Protein AF-A0AAD4E784-F1 (afdb_monomer)

Solvent-accessible surface area (backbone atoms only — not comparable to full-atom values): 9496 Å² total; per-residue (Å²): 109,70,67,61,53,49,50,55,52,52,51,56,53,46,61,73,67,67,60,55,71,69,54,54,71,68,60,65,88,87,50,78,80,59,71,55,81,79,50,58,84,84,44,74,79,54,87,81,57,88,79,66,74,80,47,70,78,78,72,45,92,63,89,64,87,56,98,70,44,69,64,55,53,52,52,52,50,54,53,49,54,48,54,50,52,51,51,54,46,52,55,49,50,54,52,48,53,56,50,51,54,54,50,51,34,53,48,24,49,50,47,19,51,55,24,46,51,49,17,52,55,21,52,75,71,70,35,61,70,58,16,54,52,24,43,52,50,14,52,52,27,45,51,52,21,53,54,46,46,56,60,47,51,60,50,52,53,55,52,53,62,66,69,78,113

Mean predicted aligned error: 10.32 Å

Organism: NCBI:txid1912939

Foldseek 3Di:
DVVLVVLQVVVVVCVVVVDDPVVPLQRDRDDPVQPDDDCCVVDVPDPPCLPDDHDSNLVRPDVPPDPPVVVNVVVVVSVVVSVVVSVVVVVVVVVVVLVVLVVLLVVLQVLLVVLCVQLVVCVVVVNNVSNVVSNVRSVVSVVVSVVSCVVVVVVVVVVVVVVVD

Secondary structure (DSSP, 8-state):
-HHHHHHHHHHHHHHHT---HHHHHHSPPPPGGGGS--GGGT-TT-TTGGG-PPPGGGGS-----SS-HHHHHHHHHHHHHHHHHHHHHHHHHHHHHHHHHHHHHHHHHHHHHHHHHHHHHHHHTT-HHHHHHHHHHHHHHHHHHHHHHHHHHHHHHHHHHTT--

pLDDT: mean 83.95, std 13.14, range [42.53, 98.38]

Radius of gyration: 29.21 Å; Cα contacts (8 Å, |Δi|>4): 72; chains: 1; bounding box: 61×29×84 Å

Sequence (165 aa):
SLHASIYTKTRKQMMKLEPGQDQLQKYKPLLRKQLKISTAVGDPNARGQRNESLAWFWSVEVDLRGPDQSWNEEFYRVHWLRAKALRDRWREEMLLVTLEMDWTCKFFLWKTTIWGEHMQESLEKRLPGHGCYAGRQSHMYSLLAQDAQAAFQDLQNVLIEAGDE

Structure (mmCIF, N/CA/C/O backbone):
data_AF-A0AAD4E784-F1
#
_entry.id   AF-A0AAD4E784-F1
#
loop_
_atom_site.group_PDB
_atom_site.id
_atom_site.type_symbol
_atom_site.label_atom_id
_atom_site.label_alt_id
_atom_site.label_comp_id
_atom_site.label_asym_id
_atom_site.label_entity_id
_atom_site.label_seq_id
_atom_site.pdbx_PDB_ins_code
_atom_site.Cartn_x
_atom_site.Cartn_y
_atom_site.Cartn_z
_atom_site.occupancy
_atom_site.B_iso_or_equiv
_atom_site.auth_seq_id
_atom_site.auth_comp_id
_atom_site.auth_asym_id
_atom_site.auth_atom_id
_atom_site.pdbx_PDB_model_num
ATOM 1 N N . SER A 1 1 ? -14.122 -14.808 35.693 1.00 78.19 1 SER A N 1
ATOM 2 C CA . SER A 1 1 ? -13.915 -13.823 36.772 1.00 78.19 1 SER A CA 1
ATOM 3 C C . SER A 1 1 ? -15.257 -13.458 37.384 1.00 78.19 1 SER A C 1
ATOM 5 O O . SER A 1 1 ? -16.221 -13.290 36.639 1.00 78.19 1 SER A O 1
ATOM 7 N N . LEU A 1 2 ? -15.317 -13.354 38.715 1.00 85.56 2 LEU A N 1
ATOM 8 C CA . LEU A 1 2 ? -16.499 -12.928 39.472 1.00 85.56 2 LEU A CA 1
ATOM 9 C C . LEU A 1 2 ? -17.014 -11.560 38.988 1.00 85.56 2 LEU A C 1
ATOM 11 O O . LEU A 1 2 ? -18.191 -11.428 38.663 1.00 85.56 2 LEU A O 1
ATOM 15 N N . HIS A 1 3 ? -16.112 -10.593 38.811 1.00 86.25 3 HIS A N 1
ATOM 16 C CA . HIS A 1 3 ? -16.424 -9.230 38.370 1.00 86.25 3 HIS A CA 1
ATOM 17 C C . HIS A 1 3 ? -17.120 -9.176 37.000 1.00 86.25 3 HIS A C 1
ATOM 19 O O . HIS A 1 3 ? -18.115 -8.477 36.836 1.00 86.25 3 HIS A O 1
ATOM 25 N N . ALA A 1 4 ? -16.673 -9.980 36.029 1.00 87.00 4 ALA A N 1
ATOM 26 C CA . ALA A 1 4 ? -17.313 -10.049 34.710 1.00 87.00 4 ALA A CA 1
ATOM 27 C C . ALA A 1 4 ? -18.740 -10.632 34.780 1.00 87.00 4 ALA A C 1
ATOM 29 O O . ALA A 1 4 ? -19.642 -10.195 34.061 1.00 87.00 4 ALA A O 1
ATOM 30 N N . SER A 1 5 ? -18.968 -11.608 35.666 1.00 88.38 5 SER A N 1
ATOM 31 C CA . SER A 1 5 ? -20.302 -12.176 35.904 1.00 88.38 5 SER A CA 1
ATOM 32 C C . SER A 1 5 ? -21.232 -11.160 36.572 1.00 88.38 5 SER A C 1
ATOM 34 O O . SER A 1 5 ? -22.383 -11.013 36.168 1.00 88.38 5 SER A O 1
ATOM 36 N N . ILE A 1 6 ? -20.719 -10.400 37.543 1.00 92.81 6 ILE A N 1
ATOM 37 C CA . ILE A 1 6 ? -21.467 -9.318 38.191 1.00 92.81 6 ILE A CA 1
ATOM 38 C C . ILE A 1 6 ? -21.850 -8.255 37.157 1.00 92.81 6 ILE A C 1
ATOM 40 O O . ILE A 1 6 ? -23.034 -7.970 37.014 1.00 92.81 6 I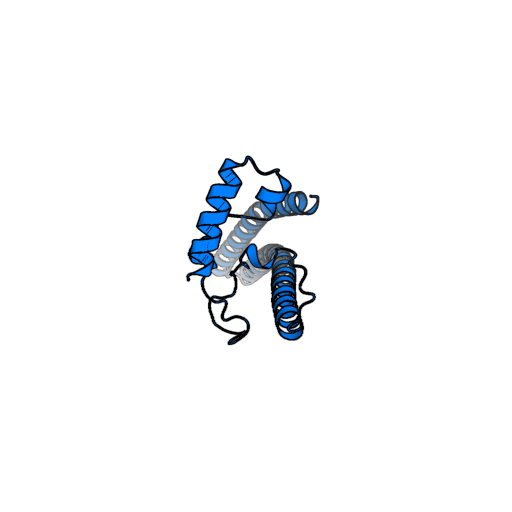LE A O 1
ATOM 44 N N . TYR A 1 7 ? -20.893 -7.760 36.367 1.00 91.44 7 TYR A N 1
ATOM 45 C CA . TYR A 1 7 ? -21.154 -6.759 35.327 1.00 91.44 7 TYR A CA 1
ATOM 46 C C . TYR A 1 7 ? -22.207 -7.220 34.310 1.00 91.44 7 TYR A C 1
ATOM 48 O O . TYR A 1 7 ? -23.122 -6.485 33.950 1.00 91.44 7 TYR A O 1
ATOM 56 N N . THR A 1 8 ? -22.110 -8.462 33.831 1.00 91.31 8 THR A N 1
ATOM 57 C CA . THR A 1 8 ? -23.081 -8.980 32.854 1.00 91.31 8 THR A CA 1
ATOM 58 C C . THR A 1 8 ? -24.483 -9.110 33.448 1.00 91.31 8 THR A C 1
ATOM 60 O O . THR A 1 8 ? -25.461 -8.834 32.752 1.00 91.31 8 THR A O 1
ATOM 63 N N . LYS A 1 9 ? -24.604 -9.479 34.729 1.00 93.25 9 LYS A N 1
ATOM 64 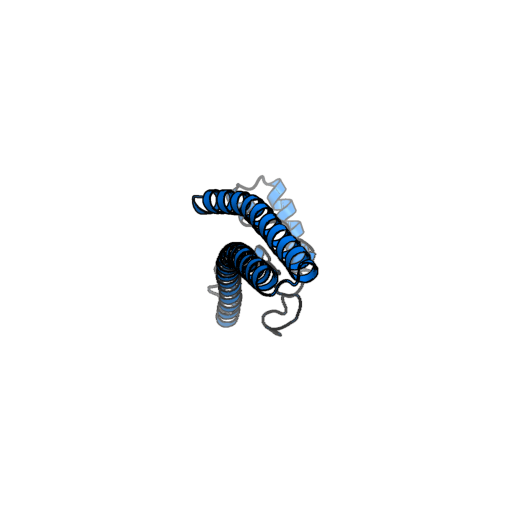C CA . LYS A 1 9 ? -25.886 -9.493 35.446 1.00 93.25 9 LYS A CA 1
ATOM 65 C C . LYS A 1 9 ? -26.441 -8.084 35.641 1.00 93.25 9 LYS A C 1
ATOM 67 O O . LYS A 1 9 ? -27.608 -7.865 35.325 1.00 93.25 9 LYS A O 1
ATOM 72 N N . THR A 1 10 ? -25.633 -7.136 36.114 1.00 92.06 10 THR A N 1
ATOM 73 C CA . THR A 1 10 ? -26.078 -5.753 36.348 1.00 92.06 10 THR A CA 1
ATOM 74 C C . THR A 1 10 ? -26.474 -5.074 35.045 1.00 92.06 10 THR A C 1
ATOM 76 O O . THR A 1 10 ? -27.561 -4.513 34.972 1.00 92.06 10 THR A O 1
ATOM 79 N N . ARG A 1 11 ? -25.688 -5.232 33.973 1.00 90.88 11 ARG A N 1
ATOM 80 C CA . ARG A 1 11 ? -26.032 -4.722 32.639 1.00 90.88 11 ARG A CA 1
ATOM 81 C C . ARG A 1 11 ? -27.355 -5.292 32.131 1.00 90.88 11 ARG A C 1
ATOM 83 O O . ARG A 1 11 ? -28.150 -4.555 31.562 1.00 90.88 11 ARG A O 1
ATOM 90 N N . LYS A 1 12 ? -27.627 -6.586 32.343 1.00 92.56 12 LYS A N 1
ATOM 91 C CA . LYS A 1 12 ? -28.922 -7.188 31.976 1.00 92.56 12 LYS A CA 1
ATOM 92 C C . LYS A 1 12 ? -30.091 -6.548 32.721 1.00 92.56 12 LYS A C 1
ATOM 94 O O . LYS A 1 12 ? -31.133 -6.362 32.110 1.00 92.56 12 LYS A O 1
ATOM 99 N N . GLN A 1 13 ? -29.938 -6.229 34.008 1.00 93.88 13 GLN A N 1
ATOM 100 C CA . GLN A 1 13 ? -30.993 -5.530 34.751 1.00 93.88 13 GLN A CA 1
ATOM 101 C C . GLN A 1 13 ? -31.121 -4.075 34.300 1.00 93.88 13 GLN A C 1
ATOM 103 O O . GLN A 1 13 ? -32.232 -3.616 34.086 1.00 93.88 13 GLN A O 1
ATOM 108 N N . MET A 1 14 ? -30.003 -3.387 34.059 1.00 92.88 14 MET A N 1
ATOM 109 C CA . MET A 1 14 ? -29.992 -2.027 33.518 1.00 92.88 14 MET A CA 1
ATOM 110 C C . MET A 1 14 ? -30.754 -1.947 32.192 1.00 92.88 14 MET A C 1
ATOM 112 O O . MET A 1 14 ? -31.573 -1.060 32.034 1.00 92.88 14 MET A O 1
ATOM 116 N N . MET A 1 15 ? -30.567 -2.914 31.286 1.00 92.12 15 MET A N 1
ATOM 117 C CA . MET A 1 15 ? -31.323 -2.991 30.027 1.00 92.12 15 MET A CA 1
ATOM 118 C C . MET A 1 15 ? -32.840 -3.120 30.228 1.00 92.12 15 MET A C 1
ATOM 120 O O . MET A 1 15 ? -33.588 -2.653 29.380 1.00 92.12 15 MET A O 1
ATOM 124 N N . LYS A 1 16 ? -33.303 -3.746 31.321 1.00 92.88 16 LYS A N 1
ATOM 125 C CA . LYS A 1 16 ? -34.742 -3.853 31.627 1.00 92.88 16 LYS A CA 1
ATOM 126 C C . LYS A 1 16 ? -35.348 -2.545 32.127 1.00 92.88 16 LYS A C 1
ATOM 128 O O . LYS A 1 16 ? -36.561 -2.411 32.105 1.00 92.88 16 LYS A O 1
ATOM 133 N N . LEU A 1 17 ? -34.517 -1.629 32.615 1.00 92.88 17 LEU A N 1
ATOM 134 C CA . LEU A 1 17 ? -34.934 -0.319 33.107 1.00 92.88 17 LEU A CA 1
ATOM 135 C C . LEU A 1 17 ? -34.921 0.746 31.998 1.00 92.88 17 LEU A C 1
ATOM 137 O O . LEU A 1 17 ? -34.992 1.923 32.319 1.00 92.88 17 LEU A O 1
ATOM 141 N N . GLU A 1 18 ? -34.787 0.337 30.729 1.00 88.56 18 GLU A N 1
ATOM 142 C CA . GLU A 1 18 ? -34.763 1.219 29.551 1.00 88.56 18 GLU A CA 1
ATOM 143 C C . GLU A 1 18 ? -33.773 2.388 29.704 1.00 88.56 18 GLU A C 1
ATOM 145 O O . GLU A 1 18 ? -34.152 3.554 29.813 1.00 88.56 18 GLU A O 1
ATOM 150 N N . PRO A 1 19 ? -32.464 2.085 29.755 1.00 87.88 19 PRO A N 1
ATOM 151 C CA . PRO A 1 19 ? -31.460 3.089 30.041 1.00 87.88 19 PRO A CA 1
ATOM 152 C C . PRO A 1 19 ? -31.329 4.058 28.860 1.00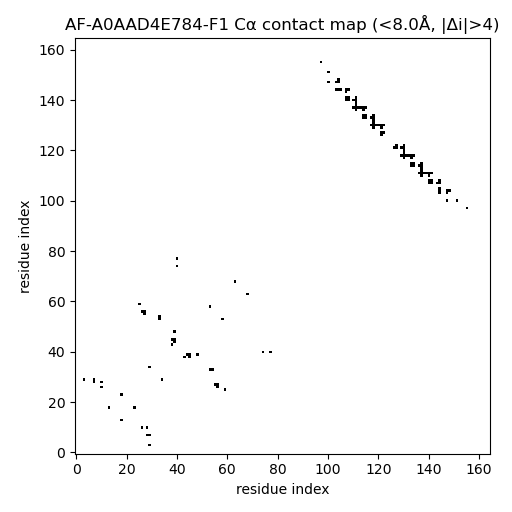 87.88 19 PRO A C 1
ATOM 154 O O . PRO A 1 19 ? -31.414 3.655 27.698 1.00 87.88 19 PRO A O 1
ATOM 157 N N . GLY A 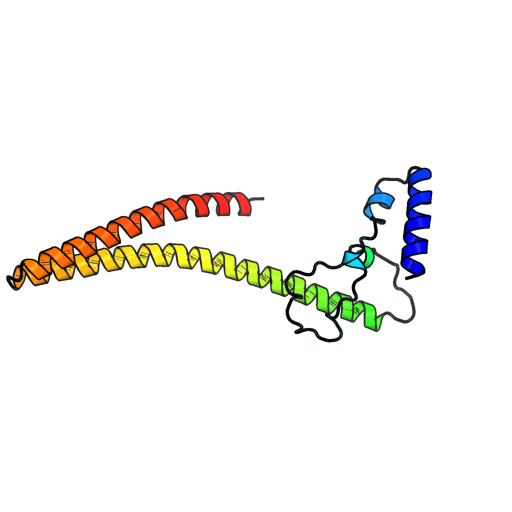1 20 ? -31.061 5.330 29.162 1.00 90.94 20 GLY A N 1
ATOM 158 C CA . GLY A 1 20 ? -30.821 6.352 28.143 1.00 90.94 20 GLY A CA 1
ATOM 159 C C . GLY A 1 20 ? -29.647 6.015 27.214 1.00 90.94 20 GLY A C 1
ATOM 160 O O . GLY A 1 20 ? -28.768 5.210 27.542 1.00 90.94 20 GLY A O 1
ATOM 161 N N . GLN A 1 21 ? -29.609 6.665 26.049 1.00 86.19 21 GLN A N 1
ATOM 162 C CA . GLN A 1 21 ? -28.611 6.410 25.005 1.00 86.19 21 GLN A CA 1
ATOM 163 C C . GLN A 1 21 ? -27.164 6.594 25.502 1.00 86.19 21 GLN A C 1
ATOM 165 O O . GLN A 1 21 ? -26.292 5.795 25.156 1.00 86.19 21 GLN A O 1
ATOM 170 N N . ASP A 1 22 ? -26.931 7.546 26.405 1.00 86.44 22 ASP A N 1
ATOM 171 C CA . ASP A 1 22 ? -25.623 7.798 27.026 1.00 86.44 22 ASP A CA 1
ATOM 172 C C . ASP A 1 22 ? -25.113 6.591 27.827 1.00 86.44 22 ASP A C 1
ATOM 174 O O . ASP A 1 22 ? -23.945 6.202 27.751 1.00 86.44 22 ASP A O 1
ATOM 178 N N . GLN A 1 23 ? -26.010 5.927 28.560 1.00 84.94 23 GLN A N 1
ATOM 179 C CA . GLN A 1 23 ? -25.685 4.743 29.358 1.00 84.94 23 GLN A CA 1
ATOM 180 C C . GLN A 1 23 ? -25.361 3.542 28.462 1.00 84.94 23 GLN A C 1
ATOM 182 O O . GLN A 1 23 ? -24.483 2.740 28.783 1.00 84.94 23 GLN A O 1
ATOM 187 N N . LEU A 1 24 ? -26.033 3.426 27.313 1.00 85.50 24 LEU A N 1
ATOM 188 C CA . LEU A 1 24 ? -25.770 2.380 26.322 1.00 85.50 24 LEU A CA 1
ATOM 189 C C . LEU A 1 24 ? -24.437 2.584 25.595 1.00 85.50 24 LEU A C 1
ATOM 191 O O . LEU A 1 24 ? -23.751 1.600 25.304 1.00 85.50 24 LEU A O 1
ATOM 195 N N . GLN A 1 25 ? -24.048 3.837 25.338 1.00 86.00 25 GLN A N 1
ATOM 196 C CA . GLN A 1 25 ? -22.728 4.159 24.794 1.00 86.00 25 GLN A CA 1
ATOM 197 C C . GLN A 1 25 ? -21.615 3.872 25.806 1.00 86.00 25 GLN A C 1
ATOM 199 O O . GLN A 1 25 ? -20.593 3.285 25.433 1.00 86.00 25 GLN A O 1
ATOM 204 N N . LYS A 1 26 ? -21.832 4.221 27.083 1.00 85.06 26 LYS A N 1
ATOM 205 C CA . LYS A 1 26 ? -20.859 4.016 28.163 1.00 85.06 26 LYS A CA 1
ATOM 206 C C . LYS A 1 26 ? -20.692 2.543 28.540 1.00 85.06 26 LYS A C 1
ATOM 208 O O . LYS A 1 26 ? -19.569 2.092 28.736 1.00 85.06 26 LYS A O 1
ATOM 213 N N . TYR A 1 27 ? -21.776 1.769 28.621 1.00 88.44 27 TYR A N 1
ATOM 214 C CA . TYR A 1 27 ? -21.766 0.393 29.134 1.00 88.44 27 TYR A CA 1
ATOM 215 C C . TYR A 1 27 ? -22.093 -0.647 28.048 1.00 88.44 27 TYR A C 1
ATOM 217 O O . TYR A 1 27 ? -23.234 -1.096 27.863 1.00 88.44 27 TYR A O 1
ATOM 225 N N . LYS A 1 28 ? -21.052 -1.100 27.343 1.00 89.25 28 LYS A N 1
ATOM 226 C CA . LYS A 1 28 ? -21.152 -2.065 26.232 1.00 89.25 28 LYS A CA 1
ATOM 227 C C . LYS A 1 28 ? -21.116 -3.526 26.721 1.00 89.25 28 LYS A C 1
ATOM 229 O O . LYS A 1 28 ? -20.726 -3.812 27.851 1.00 89.25 28 LYS A O 1
ATOM 234 N N . PRO A 1 29 ? -21.566 -4.507 25.920 1.00 90.31 29 PRO A N 1
ATOM 235 C CA . PRO A 1 29 ? -21.450 -5.914 26.302 1.00 90.31 29 PRO A CA 1
ATOM 236 C C . PRO A 1 29 ? -19.978 -6.334 26.479 1.00 90.31 29 PRO A C 1
ATOM 238 O O . PRO A 1 29 ? -19.117 -5.990 25.670 1.00 90.31 29 PRO A O 1
ATOM 241 N N . LEU A 1 30 ? -19.689 -7.109 27.531 1.00 89.12 30 LEU A N 1
ATOM 242 C CA . LEU A 1 30 ? -18.371 -7.718 27.734 1.00 89.12 30 LEU A CA 1
ATOM 243 C C . LEU A 1 30 ? -18.226 -8.963 26.858 1.00 89.12 30 LEU A C 1
ATOM 245 O O . LEU A 1 30 ? -18.916 -9.963 27.065 1.00 89.12 30 LEU A O 1
ATOM 249 N N . LEU A 1 31 ? -17.289 -8.926 25.913 1.00 86.81 31 LEU A N 1
ATOM 250 C CA . LEU A 1 31 ? -16.941 -10.086 25.099 1.00 86.81 31 LEU A CA 1
ATOM 251 C C . LEU A 1 31 ? -15.832 -10.894 25.767 1.00 86.81 31 LEU A C 1
ATOM 253 O O . LEU A 1 31 ? -14.864 -10.349 26.290 1.00 86.81 31 LEU A O 1
ATOM 257 N N . ARG A 1 32 ? -15.899 -12.225 25.664 1.00 82.88 32 ARG A N 1
ATOM 258 C CA . ARG A 1 32 ? -14.867 -13.108 26.234 1.00 82.88 32 ARG A CA 1
ATOM 259 C C . ARG A 1 32 ? -13.469 -12.843 25.659 1.00 82.88 32 ARG A C 1
ATOM 261 O O . ARG A 1 32 ? -12.485 -13.017 26.366 1.00 82.88 32 ARG A O 1
ATOM 268 N N . LYS A 1 33 ? -13.388 -12.375 24.406 1.00 81.50 33 LYS A N 1
ATOM 269 C CA . LYS A 1 33 ? -12.134 -11.971 23.745 1.00 81.50 33 LYS A CA 1
ATOM 270 C C . LYS A 1 33 ? -11.460 -10.770 24.429 1.00 81.50 33 LYS A C 1
ATOM 272 O O . LYS A 1 33 ? -10.241 -10.728 24.473 1.00 81.50 33 LYS A O 1
ATOM 277 N N . GLN A 1 34 ? -12.244 -9.852 24.997 1.00 79.00 34 GLN A N 1
ATOM 278 C CA . GLN A 1 34 ? -11.776 -8.625 25.661 1.00 79.00 34 GLN A CA 1
ATOM 279 C C . GLN A 1 34 ? -11.308 -8.852 27.105 1.00 79.00 34 GLN A C 1
ATOM 281 O O . GLN A 1 34 ? -10.688 -7.980 27.697 1.00 79.00 34 GLN A O 1
ATOM 286 N N . LEU A 1 35 ? -11.625 -10.015 27.681 1.00 80.75 35 LEU A N 1
ATOM 287 C CA . LEU A 1 35 ? -11.223 -10.395 29.038 1.00 80.75 35 LEU A CA 1
ATOM 288 C C . LEU A 1 35 ? -9.852 -11.086 29.076 1.00 80.75 35 LEU A C 1
ATOM 290 O O . LEU A 1 35 ? -9.442 -11.574 30.128 1.00 80.75 35 LEU A O 1
ATOM 294 N N . LYS A 1 36 ? -9.165 -11.177 27.932 1.00 77.38 36 LYS A N 1
ATOM 295 C CA . LYS A 1 36 ? -7.774 -11.621 27.884 1.00 77.38 36 LYS A CA 1
ATOM 296 C C . LYS A 1 36 ? -6.888 -10.504 28.430 1.00 77.38 36 LYS A C 1
ATOM 298 O O . LYS A 1 36 ? -7.102 -9.336 28.118 1.00 77.38 36 LYS A O 1
ATOM 303 N N . ILE A 1 37 ? -5.923 -10.871 29.266 1.00 67.38 37 ILE A N 1
ATOM 304 C CA . ILE A 1 37 ? -4.968 -9.922 29.838 1.00 67.38 37 ILE A CA 1
ATOM 305 C C . ILE A 1 37 ? -4.124 -9.368 28.692 1.00 67.38 37 ILE A C 1
ATOM 307 O O . ILE A 1 37 ? -3.488 -10.142 27.976 1.00 67.38 37 ILE A O 1
ATOM 311 N N . SER A 1 38 ? -4.117 -8.043 28.532 1.00 63.91 38 SER A N 1
ATOM 312 C CA . SER A 1 38 ? -3.163 -7.384 27.645 1.00 63.91 38 SER A CA 1
ATOM 313 C C . SER A 1 38 ? -1.772 -7.557 28.243 1.00 63.91 38 SER A C 1
ATOM 315 O O . SER A 1 38 ? -1.483 -7.046 29.324 1.00 63.91 38 SER A O 1
ATOM 317 N N . THR A 1 39 ? -0.909 -8.307 27.561 1.00 64.31 39 THR A N 1
ATOM 318 C CA . THR A 1 39 ? 0.492 -8.476 27.977 1.00 64.31 39 THR A CA 1
ATOM 319 C C . THR A 1 39 ? 1.338 -7.258 27.604 1.00 64.31 39 THR A C 1
ATOM 321 O O . THR A 1 39 ? 2.522 -7.233 27.906 1.00 64.31 39 THR A O 1
ATOM 324 N N . ALA A 1 40 ? 0.744 -6.228 26.991 1.00 60.81 40 ALA A N 1
ATOM 325 C CA . ALA A 1 40 ? 1.425 -5.046 26.470 1.00 60.81 40 ALA A CA 1
ATOM 326 C C . ALA A 1 40 ? 2.302 -4.304 27.490 1.00 60.81 40 ALA A C 1
ATOM 328 O O . ALA A 1 40 ? 3.301 -3.708 27.098 1.00 60.81 40 ALA A O 1
ATOM 329 N N . VAL A 1 41 ? 1.934 -4.329 28.774 1.00 59.84 41 VAL A N 1
ATOM 330 C CA . VAL A 1 41 ? 2.715 -3.687 29.845 1.00 59.84 41 VAL A CA 1
ATOM 331 C C . VAL A 1 41 ? 3.867 -4.575 30.328 1.00 59.84 41 VAL A C 1
ATOM 333 O O . VAL A 1 41 ? 4.921 -4.058 30.674 1.00 59.84 41 VAL A O 1
ATOM 336 N N . GLY A 1 42 ? 3.682 -5.900 30.347 1.00 61.22 42 GLY A N 1
ATOM 337 C CA . GLY A 1 42 ? 4.684 -6.850 30.852 1.00 61.22 42 GLY A CA 1
ATOM 338 C C . GLY A 1 42 ? 5.702 -7.303 29.802 1.00 61.22 42 GLY A C 1
ATOM 339 O O . GLY A 1 42 ? 6.857 -7.540 30.134 1.00 61.22 42 GLY A O 1
ATOM 340 N N . ASP A 1 43 ? 5.286 -7.391 28.540 1.00 63.91 43 ASP A N 1
ATOM 341 C CA . ASP A 1 43 ? 6.149 -7.638 27.387 1.00 63.91 43 ASP A CA 1
ATOM 342 C C . ASP A 1 43 ? 5.686 -6.747 26.226 1.00 63.91 43 ASP A C 1
ATOM 344 O O . ASP A 1 43 ? 4.794 -7.119 25.448 1.00 63.91 43 ASP A O 1
ATOM 348 N N . PRO A 1 44 ? 6.250 -5.533 26.120 1.00 62.12 44 PRO A N 1
ATOM 349 C CA . PRO A 1 44 ? 5.809 -4.583 25.121 1.00 62.12 44 PRO A CA 1
ATOM 350 C C . PRO A 1 44 ? 6.137 -4.988 23.679 1.00 62.12 44 PRO A C 1
ATOM 352 O O . PRO A 1 44 ? 5.518 -4.449 22.762 1.00 62.12 44 PRO A O 1
ATOM 355 N N . ASN A 1 45 ? 7.049 -5.944 23.477 1.00 67.25 45 ASN A N 1
ATOM 356 C CA . ASN A 1 45 ? 7.494 -6.400 22.160 1.00 67.25 45 ASN A CA 1
ATOM 357 C C . ASN A 1 45 ? 6.948 -7.789 21.786 1.00 67.25 45 ASN A C 1
ATOM 359 O O . ASN A 1 45 ? 7.370 -8.365 20.778 1.00 67.25 45 ASN A O 1
ATOM 363 N N . ALA A 1 46 ? 5.995 -8.326 22.554 1.00 68.62 46 ALA A N 1
ATOM 364 C CA . ALA A 1 46 ? 5.392 -9.622 22.274 1.00 68.62 46 ALA A CA 1
ATOM 365 C C . ALA A 1 46 ? 4.769 -9.677 20.865 1.00 68.62 46 ALA A C 1
ATOM 367 O O . ALA A 1 46 ? 3.966 -8.832 20.447 1.00 68.62 46 ALA A O 1
ATOM 368 N N . ARG A 1 47 ? 5.117 -10.728 20.117 1.00 64.31 47 ARG A N 1
ATOM 369 C CA . ARG A 1 47 ? 4.647 -10.950 18.744 1.00 64.31 47 ARG A CA 1
ATOM 370 C C . ARG A 1 47 ? 3.134 -11.211 18.732 1.00 64.31 47 ARG A C 1
ATOM 372 O O . ARG A 1 47 ? 2.641 -12.037 19.489 1.00 64.31 47 ARG A O 1
ATOM 379 N N . GLY A 1 48 ? 2.402 -10.541 17.838 1.00 67.88 48 GLY A N 1
ATOM 380 C CA . GLY A 1 48 ? 0.948 -10.721 17.671 1.00 67.88 48 GLY A CA 1
ATOM 381 C C . GLY A 1 48 ? 0.071 -9.632 18.299 1.00 67.88 48 GLY A C 1
ATOM 382 O O . GLY A 1 48 ? -1.111 -9.573 17.983 1.00 67.88 48 GLY A O 1
ATOM 383 N N . GLN A 1 49 ? 0.643 -8.704 19.076 1.00 66.25 49 GLN A N 1
ATOM 384 C CA . GLN A 1 49 ? -0.100 -7.576 19.663 1.00 66.25 49 GLN A CA 1
ATOM 385 C C . GLN A 1 49 ? -0.348 -6.401 18.690 1.00 66.25 49 GLN A C 1
ATOM 387 O O . GLN A 1 49 ? -0.962 -5.404 19.061 1.00 66.25 49 GLN A O 1
ATOM 392 N N . ARG A 1 50 ? 0.126 -6.491 17.434 1.00 61.78 50 ARG A N 1
ATOM 393 C CA . ARG A 1 50 ? 0.149 -5.379 16.454 1.00 61.78 50 ARG A CA 1
ATOM 394 C C . ARG A 1 50 ? -1.236 -4.787 16.146 1.00 61.78 50 ARG A C 1
ATOM 396 O O . ARG A 1 50 ? -1.321 -3.588 15.912 1.00 61.78 50 ARG A O 1
ATOM 403 N N . ASN A 1 51 ? -2.288 -5.611 16.170 1.00 65.38 51 ASN A N 1
ATOM 404 C CA . ASN A 1 51 ? -3.666 -5.218 15.836 1.00 65.38 51 ASN A CA 1
ATOM 405 C C . ASN A 1 51 ? -4.625 -5.327 17.035 1.00 65.38 51 ASN A C 1
ATOM 407 O O . ASN A 1 51 ? -5.844 -5.352 16.854 1.00 65.38 51 ASN A O 1
ATOM 411 N N . GLU A 1 52 ? -4.113 -5.457 18.260 1.00 69.31 52 GLU A N 1
ATOM 412 C CA . GLU A 1 52 ? -4.981 -5.580 19.429 1.00 69.31 52 GLU A CA 1
ATOM 413 C C . GLU A 1 52 ? -5.589 -4.219 19.785 1.00 69.31 52 GLU A C 1
ATOM 415 O O . GLU A 1 52 ? -4.921 -3.320 20.290 1.00 69.31 52 GLU A O 1
ATOM 420 N N . SER A 1 53 ? -6.887 -4.066 19.517 1.00 68.31 53 SER A N 1
ATOM 421 C CA . SER A 1 53 ? -7.656 -2.922 19.998 1.00 68.31 53 SER A CA 1
ATOM 422 C C . SER A 1 53 ? -7.917 -3.064 21.495 1.00 68.31 53 SER A C 1
ATOM 424 O O . SER A 1 53 ? -8.365 -4.124 21.950 1.00 68.31 53 SER A O 1
ATOM 426 N N . LEU A 1 54 ? -7.733 -1.979 22.244 1.00 75.88 54 LEU A N 1
ATOM 427 C CA . LEU A 1 54 ? -8.098 -1.920 23.654 1.00 75.88 54 LEU A CA 1
ATOM 428 C C . LEU A 1 54 ? -9.584 -2.260 23.845 1.00 75.88 54 LEU A C 1
ATOM 430 O O . LEU A 1 54 ? -10.442 -1.861 23.054 1.00 75.88 54 LEU A O 1
ATOM 434 N N . ALA A 1 55 ? -9.914 -2.995 24.905 1.00 82.69 55 ALA A N 1
ATOM 435 C CA . ALA A 1 55 ? -11.311 -3.236 25.238 1.00 82.69 55 ALA A CA 1
ATOM 436 C C . ALA A 1 55 ? -12.011 -1.929 25.648 1.00 82.69 55 ALA A C 1
ATOM 438 O O . ALA A 1 55 ? -11.429 -1.102 26.342 1.00 82.69 55 ALA A O 1
ATOM 439 N N . TRP A 1 56 ? -13.286 -1.779 25.277 1.00 83.50 56 TRP A N 1
ATOM 440 C CA . TRP A 1 56 ? -14.063 -0.551 25.503 1.00 83.50 56 TRP A CA 1
ATOM 441 C C . TRP A 1 56 ? -14.134 -0.114 26.973 1.00 83.50 56 TRP A C 1
ATOM 443 O O . TRP A 1 56 ? -14.313 1.062 27.254 1.00 83.50 56 TRP A O 1
ATOM 453 N N . PHE A 1 57 ? -14.011 -1.038 27.930 1.00 80.94 57 PHE A N 1
ATOM 454 C CA . PHE A 1 57 ? -14.098 -0.691 29.349 1.00 80.94 57 PHE A CA 1
ATOM 455 C C . PHE A 1 57 ? -12.880 0.109 29.832 1.00 80.94 57 PHE A C 1
ATOM 457 O O . PHE A 1 57 ? -12.985 0.801 30.835 1.00 80.94 57 PHE A O 1
ATOM 464 N N . TRP A 1 58 ? -11.761 0.067 29.100 1.00 77.00 58 TRP A N 1
ATOM 465 C CA . TRP A 1 58 ? -10.606 0.930 29.346 1.00 77.00 58 TRP A CA 1
ATOM 466 C C . TRP A 1 58 ? -10.797 2.352 28.811 1.00 77.00 58 TRP A C 1
ATOM 468 O O . TRP A 1 58 ? -10.087 3.248 29.247 1.00 77.00 58 TRP A O 1
ATOM 478 N N . SER A 1 59 ? -11.735 2.577 27.886 1.00 70.38 59 SER A N 1
ATOM 479 C CA . SER A 1 59 ? -12.077 3.918 27.393 1.00 70.38 59 SER A CA 1
ATOM 480 C C . SER A 1 59 ? -13.222 4.563 28.175 1.00 70.38 59 SER A C 1
ATOM 482 O O . SER A 1 59 ? -13.685 5.638 27.808 1.00 70.38 59 SER A O 1
ATOM 484 N N . VAL A 1 60 ? -13.743 3.893 29.204 1.00 72.81 60 VAL A N 1
ATOM 485 C CA . VAL A 1 60 ? -14.733 4.494 30.094 1.00 72.81 60 VAL A CA 1
ATOM 486 C C . VAL A 1 60 ? -13.991 5.473 30.987 1.00 72.81 60 VAL A C 1
ATOM 488 O O . VAL A 1 60 ? -13.101 5.058 31.723 1.00 72.81 60 VAL A O 1
ATOM 491 N N . GLU A 1 61 ? -14.379 6.747 30.952 1.00 62.56 61 GLU A N 1
ATOM 492 C CA . GLU A 1 61 ? -13.988 7.718 31.973 1.00 62.56 61 GLU A CA 1
ATOM 493 C C . GLU A 1 61 ? -14.538 7.239 33.320 1.00 62.56 61 GLU A C 1
ATOM 495 O O . GLU A 1 61 ? -15.714 7.418 33.673 1.00 62.56 61 GLU A O 1
ATOM 500 N N . VAL A 1 62 ? -13.688 6.503 34.024 1.00 60.81 62 VAL A N 1
ATOM 501 C CA . VAL A 1 62 ? -13.811 6.255 35.447 1.00 60.81 62 VAL A CA 1
ATOM 502 C C . VAL A 1 62 ? -13.093 7.421 36.105 1.00 60.81 62 VAL A C 1
ATOM 504 O O . VAL A 1 62 ? -11.997 7.789 35.690 1.00 60.81 62 VAL A O 1
ATOM 507 N N . ASP A 1 63 ? -13.723 8.035 37.098 1.00 55.88 63 ASP A N 1
ATOM 508 C CA . ASP A 1 63 ? -13.118 9.113 37.872 1.00 55.88 63 ASP A CA 1
ATOM 509 C C . ASP A 1 63 ? -11.986 8.497 38.719 1.00 55.88 63 ASP A C 1
ATOM 511 O O . ASP A 1 63 ? -12.185 8.030 39.840 1.00 55.88 63 ASP A O 1
ATOM 515 N N . LEU A 1 64 ? -10.799 8.359 38.119 1.00 54.62 64 LEU A N 1
ATOM 516 C CA . LEU A 1 64 ? -9.644 7.618 38.643 1.00 54.62 64 LEU A CA 1
ATOM 517 C C . LEU A 1 64 ? -8.886 8.394 39.737 1.00 54.62 64 LEU A C 1
ATOM 519 O O . LEU A 1 64 ? -7.715 8.121 39.990 1.00 54.62 64 LEU A O 1
ATOM 523 N N . ARG A 1 65 ? -9.548 9.317 40.451 1.00 51.50 65 ARG A N 1
ATOM 524 C CA . ARG A 1 65 ? -9.007 10.061 41.612 1.00 51.50 65 ARG A CA 1
ATOM 525 C C . ARG A 1 65 ? -8.749 9.182 42.854 1.00 51.50 65 ARG A C 1
ATOM 527 O O . ARG A 1 65 ? -8.791 9.659 43.984 1.00 51.50 65 ARG A O 1
ATOM 534 N N . GLY A 1 66 ? -8.489 7.890 42.664 1.00 60.31 66 GLY A N 1
ATOM 535 C CA . GLY A 1 66 ? -8.014 6.980 43.701 1.00 60.31 66 GLY A CA 1
ATOM 536 C C . GLY A 1 66 ? -6.492 7.071 43.903 1.00 60.31 66 GLY A C 1
ATOM 537 O O . GLY A 1 66 ? -5.804 7.714 43.113 1.00 60.31 66 GLY A O 1
ATOM 538 N N . PRO A 1 67 ? -5.945 6.418 44.943 1.00 55.03 67 PRO A N 1
ATOM 539 C CA . PRO A 1 67 ? -4.523 6.482 45.309 1.00 55.03 67 PRO A CA 1
ATOM 540 C C . PRO A 1 67 ? -3.557 5.750 44.349 1.00 55.03 67 PRO A C 1
ATOM 542 O O . PRO A 1 67 ? -2.351 5.816 44.555 1.00 55.03 67 PRO A O 1
ATOM 545 N N . ASP A 1 68 ? -4.056 5.079 43.303 1.00 59.25 68 ASP A N 1
ATOM 546 C CA . ASP A 1 68 ? -3.284 4.215 42.388 1.00 59.25 68 ASP A CA 1
ATOM 547 C C . ASP A 1 68 ? -3.237 4.778 40.944 1.00 59.25 68 ASP A C 1
ATOM 549 O O . ASP A 1 68 ? -3.515 4.101 39.953 1.00 59.25 68 ASP A O 1
ATOM 553 N N . GLN A 1 69 ? -2.971 6.083 40.818 1.00 61.75 69 GLN A N 1
ATOM 554 C CA . GLN A 1 69 ? -2.971 6.815 39.536 1.00 61.75 69 GLN A CA 1
ATOM 555 C C . GLN A 1 69 ? -1.791 6.441 38.624 1.00 61.75 69 GLN A C 1
ATOM 557 O O . GLN A 1 69 ? -1.956 6.355 37.408 1.00 61.75 69 GLN A O 1
ATOM 562 N N . SER A 1 70 ? -0.629 6.135 39.209 1.00 65.81 70 SER A N 1
ATOM 563 C CA . SER A 1 70 ? 0.635 5.936 38.483 1.00 65.81 70 SER A CA 1
ATOM 564 C C . SER A 1 70 ? 0.578 4.813 37.438 1.00 65.81 70 SER A C 1
ATOM 566 O O . SER A 1 70 ? 1.030 4.991 36.307 1.00 65.81 70 SER A O 1
ATOM 568 N N . TRP A 1 71 ? -0.023 3.667 37.775 1.00 67.94 71 TRP A N 1
ATOM 569 C CA . TRP A 1 71 ? -0.128 2.545 36.838 1.00 67.94 71 TRP A CA 1
ATOM 570 C C . TRP A 1 71 ? -1.122 2.817 35.699 1.00 67.94 71 TRP A C 1
ATOM 572 O O . TRP A 1 71 ? -0.870 2.437 34.555 1.00 67.94 71 TRP A O 1
ATOM 582 N N . ASN A 1 72 ? -2.228 3.513 35.989 1.00 72.75 72 ASN A N 1
ATOM 583 C CA . ASN A 1 72 ? -3.235 3.860 34.986 1.00 72.75 72 ASN A CA 1
ATOM 584 C C . ASN A 1 72 ? -2.677 4.864 33.965 1.00 72.75 72 ASN A C 1
ATOM 586 O O . ASN A 1 72 ? -2.851 4.676 32.762 1.00 72.75 72 ASN A O 1
ATOM 590 N N . GLU A 1 73 ? -1.960 5.890 34.425 1.00 76.56 73 GLU A N 1
ATOM 591 C CA . GLU A 1 73 ? -1.331 6.893 33.558 1.00 76.56 73 GLU A CA 1
ATOM 592 C C . GLU A 1 73 ? -0.304 6.275 32.604 1.00 76.56 73 GLU A C 1
ATOM 594 O O . GLU A 1 73 ? -0.361 6.516 31.396 1.00 76.56 73 GLU A O 1
ATOM 599 N N . GLU A 1 74 ? 0.588 5.419 33.112 1.00 78.88 74 GLU A N 1
ATOM 600 C CA . GLU A 1 74 ? 1.572 4.726 32.275 1.00 78.88 74 GLU A CA 1
ATOM 601 C C . GLU A 1 74 ? 0.904 3.742 31.302 1.00 78.88 74 GLU A C 1
ATOM 603 O O . GLU A 1 74 ? 1.277 3.676 30.127 1.00 78.88 74 GLU A O 1
ATOM 608 N N . PHE A 1 75 ? -0.150 3.039 31.733 1.00 77.50 75 PHE A N 1
ATOM 609 C CA . PHE A 1 75 ? -0.946 2.194 30.844 1.00 77.50 75 PHE A CA 1
ATOM 610 C C . PHE A 1 75 ? -1.534 3.009 29.682 1.00 77.50 75 PHE A C 1
ATOM 612 O O . PHE A 1 75 ? -1.343 2.641 28.519 1.00 77.50 75 PHE A O 1
ATOM 619 N N . TYR A 1 76 ? -2.203 4.133 29.955 1.00 79.06 76 TYR A N 1
ATOM 620 C CA . TYR A 1 76 ? -2.784 4.982 28.910 1.00 79.06 76 TYR A CA 1
ATOM 621 C C . TYR A 1 76 ? -1.723 5.604 28.003 1.00 79.06 76 TYR A C 1
ATOM 623 O O . TYR A 1 76 ? -1.888 5.606 26.780 1.00 79.06 76 TYR A O 1
ATOM 631 N N . ARG A 1 77 ? -0.604 6.063 28.571 1.00 82.56 77 ARG A N 1
ATOM 632 C CA . ARG A 1 77 ? 0.522 6.629 27.823 1.00 82.56 77 ARG A CA 1
ATOM 633 C C . ARG A 1 77 ? 1.107 5.627 26.830 1.00 82.56 77 ARG A C 1
ATOM 635 O O . ARG A 1 77 ? 1.280 5.970 25.661 1.00 82.56 77 ARG A O 1
ATOM 642 N N . VAL A 1 78 ? 1.375 4.389 27.255 1.00 81.56 78 VAL A N 1
ATOM 643 C CA . VAL A 1 78 ? 1.914 3.330 26.381 1.00 81.56 78 VAL A CA 1
ATOM 644 C C . VAL A 1 78 ? 0.947 3.013 25.242 1.00 81.56 78 VAL A C 1
ATOM 646 O O . VAL A 1 78 ? 1.363 2.921 24.085 1.00 81.56 78 VAL A O 1
ATOM 649 N N . HIS A 1 79 ? -0.346 2.876 25.536 1.00 79.12 79 HIS A N 1
ATOM 650 C CA . HIS A 1 79 ? -1.340 2.575 24.504 1.00 79.12 79 HIS A CA 1
ATOM 651 C C . HIS A 1 79 ? -1.529 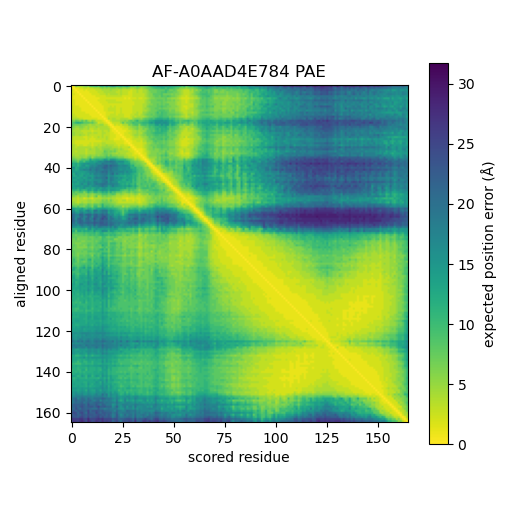3.739 23.526 1.00 79.12 79 HIS A C 1
ATOM 653 O O . HIS A 1 79 ? -1.617 3.506 22.319 1.00 79.12 79 HIS A O 1
ATOM 659 N N . TRP A 1 80 ? -1.505 4.984 24.009 1.00 83.25 80 TRP A N 1
ATOM 660 C CA . TRP A 1 80 ? -1.528 6.166 23.151 1.00 83.25 80 TRP A CA 1
ATOM 661 C C . TRP A 1 80 ? -0.295 6.238 22.242 1.00 83.25 80 TRP A C 1
ATOM 663 O O . TRP A 1 80 ? -0.443 6.426 21.035 1.00 83.25 80 TRP A O 1
ATOM 673 N N . LEU A 1 81 ? 0.912 6.016 22.779 1.00 85.19 81 LEU A N 1
ATOM 674 C CA . LEU A 1 81 ? 2.149 5.999 21.989 1.00 85.19 81 LEU A CA 1
ATOM 675 C C . LEU A 1 81 ? 2.112 4.933 20.889 1.00 85.19 81 LEU A C 1
ATOM 677 O O . LEU A 1 81 ? 2.536 5.199 19.766 1.00 85.19 81 LEU A O 1
ATOM 681 N N . ARG A 1 82 ? 1.561 3.748 21.173 1.00 82.88 82 ARG A N 1
ATOM 682 C CA . ARG A 1 82 ? 1.379 2.686 20.171 1.00 82.88 82 ARG A CA 1
ATOM 683 C C . ARG A 1 82 ? 0.374 3.066 19.095 1.00 82.88 82 ARG A C 1
ATOM 685 O O . ARG A 1 82 ? 0.66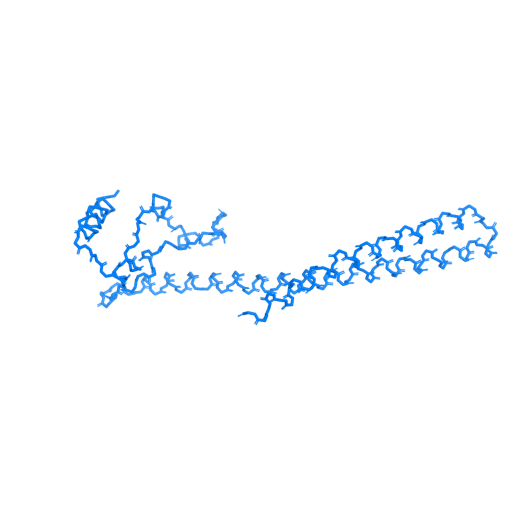3 2.876 17.919 1.00 82.88 82 ARG A O 1
ATOM 692 N N . ALA A 1 83 ? -0.783 3.601 19.484 1.00 83.31 83 ALA A N 1
ATOM 693 C CA . ALA A 1 83 ? -1.798 4.048 18.535 1.00 83.31 83 ALA A CA 1
ATOM 694 C C . ALA A 1 83 ? -1.248 5.159 17.627 1.00 83.31 83 ALA A C 1
ATOM 696 O O . ALA A 1 83 ? -1.433 5.114 16.411 1.00 83.31 83 ALA A O 1
ATOM 697 N N . LYS A 1 84 ? -0.495 6.102 18.206 1.00 87.44 84 LYS A N 1
ATOM 698 C CA . LYS A 1 84 ? 0.228 7.141 17.473 1.00 87.44 84 LYS A CA 1
ATOM 699 C C . LYS A 1 84 ? 1.240 6.538 16.496 1.00 87.44 84 LYS A C 1
ATOM 701 O O . LYS A 1 84 ? 1.182 6.859 15.317 1.00 87.44 84 LYS A O 1
ATOM 706 N N . ALA A 1 85 ? 2.112 5.640 16.954 1.00 87.38 85 ALA A N 1
ATOM 707 C CA . ALA A 1 85 ? 3.120 5.001 16.107 1.00 87.38 85 ALA A CA 1
ATOM 708 C C . ALA A 1 85 ? 2.500 4.168 14.971 1.00 87.38 85 ALA A C 1
ATOM 710 O O . ALA A 1 85 ? 3.024 4.153 13.862 1.00 87.38 85 ALA A O 1
ATOM 711 N N . LEU A 1 86 ? 1.377 3.489 15.229 1.00 85.31 86 LEU A N 1
ATOM 712 C CA . LEU A 1 86 ? 0.632 2.749 14.212 1.00 85.31 86 LEU A CA 1
ATOM 713 C C . LEU A 1 86 ? 0.078 3.702 13.149 1.00 85.31 86 LEU A C 1
ATOM 715 O O . LEU A 1 86 ? 0.269 3.458 11.964 1.00 85.31 86 LEU A O 1
ATOM 719 N N . ARG A 1 87 ? -0.571 4.793 13.569 1.00 88.31 87 ARG A N 1
ATOM 720 C CA . ARG A 1 87 ? -1.084 5.826 12.662 1.00 88.31 87 ARG A CA 1
ATOM 721 C C . ARG A 1 87 ? 0.036 6.457 11.836 1.00 88.31 87 ARG A C 1
ATOM 723 O O . ARG A 1 87 ? -0.117 6.593 10.629 1.00 88.31 87 ARG A O 1
ATOM 730 N N . ASP A 1 88 ? 1.137 6.843 12.477 1.00 89.62 88 ASP A N 1
ATOM 731 C CA . ASP A 1 88 ? 2.266 7.487 11.803 1.00 89.62 88 ASP A CA 1
ATOM 732 C C . ASP A 1 88 ? 2.888 6.528 10.769 1.00 89.62 88 ASP A C 1
ATOM 734 O O . ASP A 1 88 ? 3.102 6.929 9.629 1.00 89.62 88 ASP A O 1
ATOM 738 N N . ARG A 1 89 ? 3.024 5.233 11.092 1.00 89.31 89 ARG A N 1
ATOM 739 C CA . ARG A 1 89 ? 3.445 4.207 10.124 1.00 89.31 89 ARG A CA 1
ATOM 740 C C . ARG A 1 89 ? 2.463 4.039 8.969 1.00 89.31 89 ARG A C 1
ATOM 742 O O . ARG A 1 89 ? 2.902 3.972 7.833 1.00 89.31 89 ARG A O 1
ATOM 749 N N . TRP A 1 90 ? 1.157 3.961 9.229 1.00 88.62 90 TRP A N 1
ATOM 750 C CA . TRP A 1 90 ? 0.171 3.873 8.144 1.00 88.62 90 TRP A CA 1
ATOM 751 C C . TRP A 1 90 ? 0.263 5.082 7.216 1.00 88.62 90 TRP A C 1
ATOM 753 O O . TRP A 1 90 ? 0.194 4.931 6.003 1.00 88.62 90 TRP A O 1
ATOM 763 N N . ARG A 1 91 ? 0.479 6.276 7.775 1.00 89.06 91 ARG A N 1
ATOM 764 C CA . ARG A 1 91 ? 0.699 7.491 6.988 1.00 89.06 91 ARG A CA 1
ATOM 765 C C . ARG A 1 91 ? 1.964 7.397 6.128 1.00 89.06 91 ARG A C 1
ATOM 767 O O . ARG A 1 91 ? 1.928 7.799 4.970 1.00 89.06 91 ARG A O 1
ATOM 774 N N . GLU A 1 92 ? 3.058 6.872 6.677 1.00 91.38 92 GLU A N 1
ATOM 775 C CA . GLU A 1 92 ? 4.297 6.613 5.930 1.00 91.38 92 GLU A CA 1
ATOM 776 C C . GLU A 1 92 ? 4.090 5.569 4.825 1.00 91.38 92 GLU A C 1
ATOM 778 O O . GLU A 1 92 ? 4.462 5.820 3.684 1.00 91.38 92 GLU A O 1
ATOM 783 N N . GLU A 1 93 ? 3.462 4.430 5.134 1.00 92.25 93 GLU A N 1
ATOM 784 C CA . GLU A 1 93 ? 3.178 3.353 4.176 1.00 92.25 93 GLU A CA 1
ATOM 785 C C . GLU A 1 93 ? 2.309 3.865 3.018 1.00 92.25 93 GLU A C 1
ATOM 787 O O . GLU A 1 93 ? 2.630 3.610 1.861 1.00 92.25 93 GLU A O 1
ATOM 792 N N . MET A 1 94 ? 1.276 4.664 3.299 1.00 89.31 94 MET A N 1
ATOM 793 C CA . MET A 1 94 ? 0.444 5.291 2.265 1.00 89.31 94 MET A CA 1
ATOM 794 C C . MET A 1 94 ? 1.252 6.200 1.330 1.00 89.31 94 MET A C 1
ATOM 796 O O . MET A 1 94 ? 1.093 6.141 0.107 1.00 89.31 94 MET A O 1
ATOM 800 N N . LEU A 1 95 ? 2.146 7.020 1.889 1.00 89.81 95 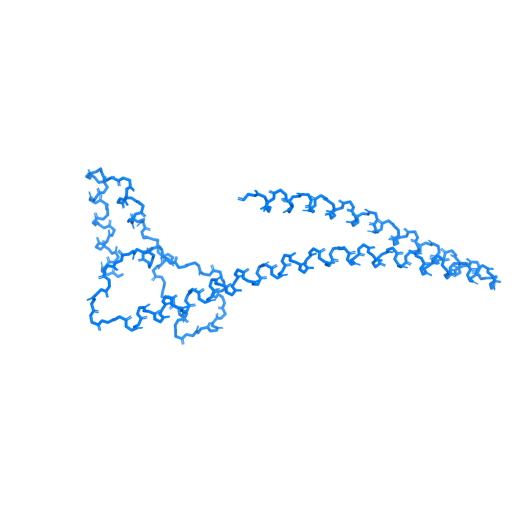LEU A N 1
ATOM 801 C CA . LEU A 1 95 ? 3.024 7.883 1.101 1.00 89.81 95 LEU A CA 1
ATOM 802 C C . LEU A 1 95 ? 3.995 7.057 0.244 1.00 89.81 95 LEU A C 1
ATOM 804 O O . LEU A 1 95 ? 4.135 7.323 -0.948 1.00 89.81 95 LEU A O 1
ATOM 808 N N . LEU A 1 96 ? 4.645 6.054 0.839 1.00 92.69 96 LEU A N 1
ATOM 809 C CA . LEU A 1 96 ? 5.609 5.192 0.156 1.00 92.69 96 LEU A CA 1
ATOM 810 C C . LEU A 1 96 ? 4.964 4.419 -0.989 1.00 92.69 96 LEU A C 1
ATOM 812 O O . LEU A 1 96 ? 5.485 4.462 -2.094 1.00 92.69 96 LEU A O 1
ATOM 816 N N . VAL A 1 97 ? 3.808 3.794 -0.762 1.00 92.50 97 VAL A N 1
ATOM 817 C CA . VAL A 1 97 ? 3.090 3.039 -1.798 1.00 92.50 97 VAL A CA 1
ATOM 818 C C . VAL A 1 97 ? 2.733 3.941 -2.982 1.00 92.50 97 VAL A C 1
ATOM 820 O O . VAL A 1 97 ? 2.909 3.548 -4.134 1.00 92.50 97 VAL A O 1
ATOM 823 N N . THR A 1 98 ? 2.309 5.179 -2.717 1.00 89.38 98 THR A N 1
ATOM 824 C CA . THR A 1 98 ? 1.995 6.151 -3.777 1.00 89.38 98 THR A CA 1
ATOM 825 C C . THR A 1 98 ? 3.238 6.510 -4.602 1.00 89.38 98 THR A C 1
ATOM 827 O O . THR A 1 98 ? 3.178 6.573 -5.831 1.00 89.38 98 THR A O 1
ATOM 830 N N . LEU A 1 99 ? 4.382 6.714 -3.941 1.00 91.94 99 LEU A N 1
ATOM 831 C CA . LEU A 1 99 ? 5.657 6.986 -4.611 1.00 91.94 99 LEU A CA 1
ATOM 832 C C . LEU A 1 99 ? 6.172 5.764 -5.385 1.00 91.94 99 LEU A C 1
ATOM 834 O O . LEU A 1 99 ? 6.644 5.906 -6.509 1.00 91.94 99 LEU A O 1
ATOM 838 N N . GLU A 1 100 ? 6.054 4.564 -4.819 1.00 94.94 100 GLU A N 1
ATOM 839 C CA . GLU A 1 100 ? 6.456 3.307 -5.453 1.00 94.94 100 GLU A CA 1
ATOM 840 C C . GLU A 1 100 ? 5.657 3.032 -6.732 1.00 94.94 100 GLU A C 1
ATOM 842 O O . GLU A 1 100 ? 6.238 2.595 -7.728 1.00 94.94 100 GLU A O 1
ATOM 847 N N . MET A 1 101 ? 4.356 3.339 -6.748 1.00 93.81 101 MET A N 1
ATOM 848 C CA . MET A 1 101 ? 3.516 3.259 -7.950 1.00 93.81 101 MET A CA 1
ATOM 849 C C . MET A 1 101 ? 4.040 4.172 -9.069 1.00 93.81 101 MET A C 1
ATOM 851 O O . MET A 1 101 ? 4.260 3.716 -10.194 1.00 93.81 101 MET A O 1
ATOM 855 N N . ASP A 1 102 ? 4.317 5.442 -8.759 1.00 92.31 102 ASP A N 1
ATOM 856 C CA . ASP A 1 102 ? 4.871 6.402 -9.724 1.00 92.31 102 ASP A CA 1
ATOM 857 C C . ASP A 1 102 ? 6.263 5.976 -10.225 1.00 92.31 102 ASP A C 1
ATOM 859 O O . ASP A 1 102 ? 6.539 5.967 -11.431 1.00 92.31 102 ASP A O 1
ATOM 863 N N . TRP A 1 103 ? 7.138 5.544 -9.316 1.00 96.00 103 TRP A N 1
ATOM 864 C CA . TRP A 1 103 ? 8.464 5.040 -9.671 1.00 96.00 103 TRP A CA 1
ATOM 865 C C . TRP A 1 103 ? 8.409 3.780 -10.530 1.00 96.00 103 TRP A C 1
ATOM 867 O O . TRP A 1 103 ? 9.223 3.644 -11.442 1.00 96.00 103 TRP A O 1
ATOM 877 N N . THR A 1 104 ? 7.442 2.891 -10.303 1.00 96.75 104 THR A N 1
ATOM 878 C CA . THR A 1 104 ? 7.252 1.679 -11.113 1.00 96.75 104 THR A CA 1
ATOM 879 C C . THR A 1 104 ? 6.918 2.038 -12.562 1.00 96.75 104 THR A C 1
ATOM 881 O O . THR A 1 104 ? 7.562 1.536 -13.488 1.00 96.75 104 THR A O 1
ATOM 884 N N . CYS A 1 105 ? 5.994 2.978 -12.779 1.00 95.50 105 CYS A N 1
ATOM 885 C CA . CYS A 1 105 ? 5.666 3.477 -14.116 1.00 95.50 105 CYS A CA 1
ATOM 886 C C . CYS A 1 105 ? 6.882 4.117 -14.799 1.00 95.50 105 CYS A C 1
ATOM 888 O O . CYS A 1 105 ? 7.210 3.789 -15.943 1.00 95.50 105 CYS A O 1
ATOM 890 N N . LYS A 1 106 ? 7.599 4.995 -14.085 1.00 96.69 106 LYS A N 1
ATOM 891 C CA . LYS A 1 106 ? 8.816 5.648 -14.596 1.00 96.69 106 LYS A CA 1
ATOM 892 C C . LYS A 1 106 ? 9.905 4.639 -14.944 1.00 96.69 106 LYS A C 1
ATOM 894 O O . LYS A 1 106 ? 10.564 4.786 -15.972 1.00 96.69 106 LYS A O 1
ATOM 899 N N . PHE A 1 107 ? 10.070 3.600 -14.132 1.00 97.75 107 PHE A N 1
ATOM 900 C CA . PHE A 1 107 ? 11.018 2.525 -14.388 1.00 97.75 107 PHE A CA 1
ATOM 901 C C . PHE A 1 107 ? 10.683 1.775 -15.681 1.00 97.75 107 PHE A C 1
ATOM 903 O O . PHE A 1 107 ? 11.571 1.576 -16.510 1.00 97.75 107 PHE A O 1
ATOM 910 N N . PHE A 1 108 ? 9.421 1.401 -15.909 1.00 98.06 108 PHE A N 1
ATOM 911 C CA . PHE A 1 108 ? 9.024 0.719 -17.146 1.00 98.06 108 PHE A CA 1
ATOM 912 C C . PHE A 1 108 ? 9.185 1.595 -18.392 1.00 98.06 108 PHE A C 1
ATOM 914 O O . PHE A 1 108 ? 9.682 1.121 -19.418 1.00 98.06 108 PHE A O 1
ATOM 921 N N . LEU A 1 109 ? 8.852 2.884 -18.304 1.00 98.00 109 LEU A N 1
ATOM 922 C CA . LEU A 1 109 ? 9.100 3.833 -19.392 1.00 98.00 109 LEU A CA 1
ATOM 923 C C . LEU A 1 109 ? 10.596 3.965 -19.688 1.00 98.00 109 LEU A C 1
ATOM 925 O O . LEU A 1 109 ? 11.012 3.832 -20.836 1.00 98.00 109 LEU A O 1
ATOM 929 N N . TRP A 1 110 ? 11.420 4.131 -18.654 1.00 98.25 110 TRP A N 1
ATOM 930 C CA . TRP A 1 110 ? 12.872 4.163 -18.806 1.00 98.25 110 TRP A CA 1
ATOM 931 C C . TRP A 1 110 ? 13.406 2.877 -19.455 1.00 98.25 110 TRP A C 1
ATOM 933 O O . TRP A 1 110 ? 14.191 2.938 -20.400 1.00 98.25 110 TRP A O 1
ATOM 943 N N . LYS A 1 111 ? 12.927 1.699 -19.028 1.00 98.00 111 LYS A N 1
ATOM 944 C CA . LYS A 1 111 ? 13.290 0.413 -19.645 1.00 98.00 111 LYS A CA 1
ATOM 945 C C . LYS A 1 111 ? 12.885 0.334 -21.115 1.00 98.00 111 LYS A C 1
ATOM 947 O O . LYS A 1 111 ? 13.648 -0.219 -21.904 1.00 98.00 111 LYS A O 1
ATOM 952 N N . THR A 1 112 ? 11.726 0.877 -21.480 1.00 98.19 112 THR A N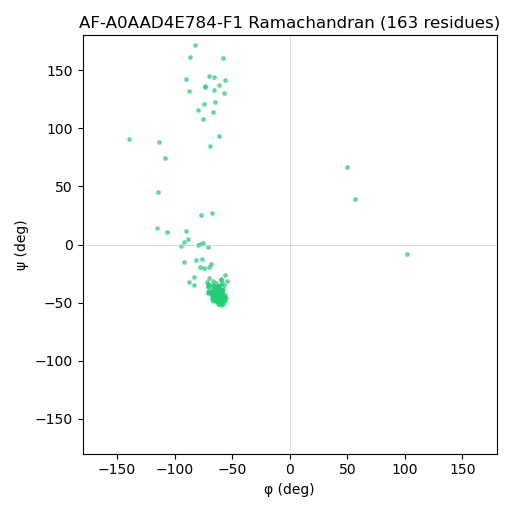 1
ATOM 953 C CA . THR A 1 112 ? 11.261 0.948 -22.874 1.00 98.19 112 THR A CA 1
ATOM 954 C C . THR A 1 112 ? 12.263 1.710 -23.737 1.00 98.19 112 THR A C 1
ATOM 956 O O . THR A 1 112 ? 12.659 1.201 -24.789 1.00 98.19 112 THR A O 1
ATOM 959 N N . THR A 1 113 ? 12.728 2.870 -23.260 1.00 98.12 113 THR A N 1
ATOM 960 C CA . THR A 1 113 ? 13.738 3.697 -23.936 1.00 98.12 113 THR A CA 1
ATOM 961 C C . THR A 1 113 ? 15.069 2.965 -24.071 1.00 98.12 113 THR A C 1
ATOM 963 O O . THR A 1 113 ? 15.557 2.818 -25.186 1.00 98.12 113 THR A O 1
ATOM 966 N N . ILE A 1 114 ? 15.604 2.408 -22.978 1.00 98.19 114 ILE A N 1
ATOM 967 C CA . ILE A 1 114 ? 16.885 1.676 -22.987 1.00 98.19 114 ILE A CA 1
ATOM 968 C C . ILE A 1 114 ? 16.865 0.513 -23.987 1.00 98.19 114 ILE A C 1
ATOM 970 O O . ILE A 1 114 ? 17.802 0.314 -24.756 1.00 98.19 114 ILE A O 1
ATOM 974 N N . TRP A 1 115 ? 15.785 -0.271 -24.012 1.00 98.00 115 TRP A N 1
ATOM 975 C CA . TRP A 1 115 ? 15.670 -1.363 -24.978 1.00 98.00 115 TRP A CA 1
ATOM 976 C C . TRP A 1 115 ? 15.464 -0.870 -26.416 1.00 98.00 115 TRP A C 1
ATOM 978 O O . TRP A 1 115 ? 15.900 -1.544 -27.349 1.00 98.00 115 TRP A O 1
ATOM 988 N N . GLY A 1 116 ? 14.846 0.298 -26.605 1.00 97.31 116 GLY A N 1
ATOM 989 C CA . GLY A 1 116 ? 14.755 0.968 -27.904 1.00 97.31 116 GLY A CA 1
ATOM 990 C C . GLY A 1 116 ? 16.122 1.419 -28.428 1.00 97.31 116 GLY A C 1
ATOM 991 O O . GLY A 1 116 ? 16.435 1.186 -29.594 1.00 97.31 116 GLY A O 1
ATOM 992 N N . GLU A 1 117 ? 16.967 1.972 -27.559 1.00 97.25 117 GLU A N 1
ATOM 993 C CA . GLU A 1 117 ? 18.354 2.341 -27.875 1.00 97.25 117 GLU A CA 1
ATOM 994 C C . GLU A 1 117 ? 19.185 1.104 -28.248 1.00 97.25 117 GLU A C 1
ATOM 996 O O . GLU A 1 117 ? 19.822 1.077 -29.300 1.00 97.25 117 GLU A O 1
ATOM 1001 N N . HIS A 1 118 ? 19.098 0.022 -27.464 1.00 96.56 118 HIS A N 1
ATOM 1002 C CA . HIS A 1 118 ? 19.778 -1.241 -27.787 1.00 96.56 118 HIS A CA 1
ATOM 1003 C C . HIS A 1 118 ? 19.320 -1.842 -29.124 1.00 96.56 118 HIS A C 1
ATOM 1005 O O . HIS A 1 118 ? 20.112 -2.475 -29.832 1.00 96.56 118 HIS A O 1
ATOM 1011 N N . MET A 1 119 ? 18.040 -1.679 -29.477 1.00 96.62 119 MET A N 1
ATOM 1012 C CA . MET A 1 119 ? 17.529 -2.094 -30.781 1.00 96.62 119 MET A CA 1
ATOM 1013 C C . MET A 1 119 ? 18.210 -1.302 -31.901 1.00 96.62 119 MET A C 1
ATOM 1015 O O . MET A 1 119 ? 18.688 -1.917 -32.853 1.00 96.62 119 MET A O 1
ATOM 1019 N N . GLN A 1 120 ? 18.286 0.027 -31.780 1.00 94.69 120 GLN A N 1
ATOM 1020 C CA . GLN A 1 120 ? 18.955 0.887 -32.761 1.00 94.69 120 GLN A CA 1
ATOM 1021 C C . GLN A 1 120 ? 20.440 0.533 -32.907 1.00 94.69 120 GLN A C 1
ATOM 1023 O O . GLN A 1 120 ? 20.895 0.262 -34.017 1.00 94.69 120 GLN A O 1
ATOM 1028 N N . GLU A 1 121 ? 21.162 0.400 -31.795 1.00 96.31 121 GLU A N 1
ATOM 1029 C CA . GLU A 1 121 ? 22.580 0.020 -31.791 1.00 96.31 121 GLU A CA 1
ATOM 1030 C C . GLU A 1 121 ? 22.812 -1.353 -32.454 1.00 96.31 121 GLU A C 1
ATOM 1032 O O . GLU A 1 121 ? 23.766 -1.559 -33.209 1.00 96.31 121 GLU A O 1
ATOM 1037 N N . SER A 1 122 ? 21.913 -2.313 -32.218 1.00 95.00 122 SER A N 1
ATOM 1038 C CA . SER A 1 122 ? 21.988 -3.640 -32.843 1.00 95.00 122 SER A CA 1
ATOM 1039 C C . SER A 1 122 ? 21.757 -3.588 -34.355 1.00 95.00 122 SER A C 1
ATOM 1041 O O . SER A 1 122 ? 22.376 -4.358 -35.096 1.00 95.00 122 SER A O 1
ATOM 1043 N N . LEU A 1 123 ? 20.887 -2.690 -34.828 1.00 92.06 123 LEU A N 1
ATOM 1044 C CA . LEU A 1 123 ? 20.661 -2.465 -36.258 1.00 92.06 123 LEU A CA 1
ATOM 1045 C C . LEU A 1 123 ? 21.898 -1.844 -36.918 1.00 92.06 123 LEU A C 1
ATOM 1047 O O . LEU A 1 123 ? 22.321 -2.322 -37.972 1.00 92.06 123 LEU A O 1
ATOM 1051 N N . GLU A 1 124 ? 22.527 -0.858 -36.273 1.00 94.44 124 GLU A N 1
ATOM 1052 C CA . GLU A 1 124 ? 23.778 -0.239 -36.736 1.00 94.44 124 GLU A CA 1
ATOM 1053 C C . GLU A 1 124 ? 24.917 -1.262 -36.846 1.00 94.44 124 GLU A C 1
ATOM 1055 O O . GLU A 1 124 ? 25.633 -1.311 -37.849 1.00 94.44 124 GLU A O 1
ATOM 1060 N N . LYS A 1 125 ? 25.030 -2.156 -35.857 1.00 94.75 125 LYS A N 1
ATOM 1061 C CA . LYS A 1 125 ? 26.012 -3.254 -35.832 1.00 94.75 125 LYS A CA 1
ATOM 1062 C C . LYS A 1 125 ? 25.667 -4.425 -36.762 1.00 94.75 125 LYS A C 1
ATOM 1064 O O . LYS A 1 125 ? 26.416 -5.400 -36.803 1.00 94.75 125 LYS A O 1
ATOM 1069 N N . ARG A 1 126 ? 24.560 -4.351 -37.516 1.00 93.50 126 ARG A N 1
ATOM 1070 C CA . ARG A 1 126 ? 24.055 -5.412 -38.413 1.00 93.50 126 ARG A CA 1
ATOM 1071 C C . ARG A 1 126 ? 23.813 -6.750 -37.699 1.00 93.50 126 ARG A C 1
ATOM 1073 O O . ARG A 1 126 ? 24.063 -7.818 -38.255 1.00 93.50 126 ARG A O 1
ATOM 1080 N N . LEU A 1 127 ? 23.289 -6.694 -36.474 1.00 94.25 127 LEU A N 1
ATOM 1081 C CA . LEU A 1 127 ? 22.910 -7.846 -35.650 1.00 94.25 127 LEU A CA 1
ATOM 1082 C C . LEU A 1 127 ? 21.374 -7.952 -35.552 1.00 94.25 127 LEU A C 1
ATOM 1084 O O . LEU A 1 127 ? 20.796 -7.655 -34.502 1.00 94.25 127 LEU A O 1
ATOM 1088 N N . PRO A 1 128 ? 20.675 -8.397 -36.615 1.00 90.25 128 PRO A N 1
ATOM 1089 C CA . PRO A 1 128 ? 19.214 -8.313 -36.698 1.00 90.25 128 PRO A CA 1
ATOM 1090 C C . PRO A 1 128 ? 18.495 -9.104 -35.597 1.00 90.25 128 PRO A C 1
ATOM 1092 O O . PRO A 1 128 ? 17.494 -8.635 -35.066 1.00 90.25 128 PRO A O 1
ATOM 1095 N N . GLY A 1 129 ? 19.026 -10.262 -35.184 1.00 94.19 129 GLY A N 1
ATOM 1096 C CA . GLY A 1 129 ? 18.436 -11.056 -34.099 1.00 94.19 129 GLY A CA 1
ATOM 1097 C C . GLY A 1 129 ? 18.456 -10.346 -32.739 1.00 94.19 129 GLY A C 1
ATOM 1098 O O . GLY A 1 129 ? 17.477 -10.410 -31.997 1.00 94.19 129 GLY A O 1
ATOM 1099 N N . HIS A 1 130 ? 19.536 -9.615 -32.442 1.00 94.44 130 HIS A N 1
ATOM 1100 C CA . HIS A 1 130 ? 19.645 -8.815 -31.218 1.00 94.44 130 HIS A CA 1
ATOM 1101 C C . HIS A 1 130 ? 18.672 -7.634 -31.264 1.00 94.44 130 HIS A C 1
ATOM 1103 O O . HIS A 1 130 ? 17.963 -7.391 -30.289 1.00 94.44 130 HIS A O 1
ATOM 1109 N N . GLY A 1 131 ? 18.556 -6.985 -32.429 1.00 96.12 131 GLY A N 1
ATOM 1110 C CA . GLY A 1 131 ? 17.565 -5.938 -32.673 1.00 96.12 131 GLY A CA 1
ATOM 1111 C C . GLY A 1 131 ? 16.131 -6.425 -32.452 1.00 96.12 131 GLY A C 1
ATOM 1112 O O . GLY A 1 131 ? 15.381 -5.798 -31.710 1.00 96.12 131 GLY A O 1
ATOM 1113 N N . CYS A 1 132 ? 15.756 -7.584 -33.004 1.00 95.62 132 CYS A N 1
ATOM 1114 C CA . CYS A 1 132 ? 14.425 -8.163 -32.799 1.00 95.62 132 CYS A CA 1
ATOM 1115 C C . CYS A 1 132 ? 14.131 -8.468 -31.322 1.00 95.62 132 CYS A C 1
ATOM 1117 O O . CYS A 1 132 ? 13.029 -8.191 -30.844 1.00 95.62 132 CYS A O 1
ATOM 1119 N N . TYR A 1 133 ? 15.100 -9.020 -30.583 1.00 96.75 133 TYR A N 1
ATOM 1120 C CA . TYR A 1 133 ? 14.926 -9.287 -29.154 1.00 96.75 133 TYR A CA 1
ATOM 1121 C C . TYR A 1 133 ? 14.777 -7.992 -28.347 1.00 96.75 133 TYR A C 1
ATOM 1123 O O . TYR A 1 133 ? 13.849 -7.877 -27.546 1.00 96.75 133 TYR A O 1
ATOM 1131 N N . ALA A 1 134 ? 15.640 -7.004 -28.592 1.00 97.25 134 ALA A N 1
ATOM 1132 C CA . ALA A 1 134 ? 15.577 -5.702 -27.937 1.00 97.25 134 ALA A CA 1
ATOM 1133 C C . ALA A 1 134 ? 14.250 -4.981 -28.231 1.00 97.25 134 ALA A C 1
ATOM 1135 O O . ALA A 1 134 ? 13.600 -4.499 -27.306 1.00 97.25 134 ALA A O 1
ATOM 1136 N N . GLY A 1 135 ? 13.776 -5.012 -29.481 1.00 97.31 135 GLY A N 1
ATOM 1137 C CA . GLY A 1 135 ? 12.465 -4.481 -29.861 1.00 97.31 135 GLY A CA 1
ATOM 1138 C C . GLY A 1 135 ? 11.311 -5.170 -29.127 1.00 97.31 135 GLY A C 1
ATOM 1139 O O . GLY A 1 135 ? 10.425 -4.500 -28.598 1.00 97.31 135 GLY A O 1
ATOM 1140 N N . ARG A 1 136 ? 11.352 -6.505 -28.993 1.00 97.81 136 ARG A N 1
ATOM 1141 C CA . ARG A 1 136 ? 10.365 -7.252 -28.195 1.00 97.81 136 ARG A CA 1
ATOM 1142 C C . ARG A 1 136 ? 10.387 -6.837 -26.721 1.00 97.81 136 ARG A C 1
ATOM 1144 O O . ARG A 1 136 ? 9.323 -6.690 -26.126 1.00 97.81 136 ARG A O 1
ATOM 1151 N N . GLN A 1 137 ? 11.570 -6.653 -26.133 1.00 98.00 137 GLN A N 1
ATOM 1152 C CA . GLN A 1 137 ? 11.703 -6.196 -24.747 1.00 98.00 137 GLN A CA 1
ATOM 1153 C C . GLN A 1 137 ? 11.172 -4.771 -24.568 1.00 98.00 137 GLN A C 1
ATOM 1155 O O . GLN A 1 137 ? 10.414 -4.527 -23.633 1.00 98.00 137 GLN A O 1
ATOM 1160 N N . SER A 1 138 ? 11.508 -3.854 -25.479 1.00 97.81 138 SER A N 1
ATOM 1161 C CA . SER A 1 138 ? 10.989 -2.482 -25.470 1.00 97.81 138 SER A CA 1
ATOM 1162 C C . SER A 1 138 ? 9.459 -2.476 -25.506 1.00 97.81 138 SER A C 1
ATOM 1164 O O . SER A 1 138 ? 8.822 -1.878 -24.642 1.00 97.81 138 SER A O 1
ATOM 1166 N N . HIS A 1 139 ? 8.856 -3.245 -26.420 1.00 98.06 139 HIS A N 1
ATOM 1167 C CA . HIS A 1 139 ? 7.402 -3.362 -26.506 1.00 98.06 139 HIS A CA 1
ATOM 1168 C C . HIS A 1 139 ? 6.772 -3.948 -25.232 1.00 98.06 139 HIS A C 1
ATOM 1170 O O . HIS A 1 139 ? 5.790 -3.407 -24.734 1.00 98.06 139 HIS A O 1
ATOM 1176 N N . MET A 1 140 ? 7.358 -5.007 -24.662 1.00 98.38 140 MET A N 1
ATOM 1177 C CA . MET A 1 140 ? 6.889 -5.600 -23.404 1.00 98.38 140 MET A CA 1
ATOM 1178 C C . MET A 1 140 ? 6.881 -4.579 -22.257 1.00 98.38 140 MET A C 1
ATOM 1180 O O . MET A 1 140 ? 5.887 -4.472 -21.545 1.00 98.38 140 MET A O 1
ATOM 1184 N N . TYR A 1 141 ? 7.965 -3.818 -22.079 1.00 98.31 141 TYR A N 1
ATOM 1185 C CA . TYR A 1 141 ? 8.025 -2.785 -21.041 1.00 98.31 141 TYR A CA 1
ATOM 1186 C C . TYR A 1 141 ? 7.052 -1.631 -21.300 1.00 98.31 141 TYR A C 1
ATOM 1188 O O . TYR A 1 141 ? 6.513 -1.078 -20.345 1.00 98.31 141 TYR A O 1
ATOM 1196 N N . SER A 1 142 ? 6.775 -1.308 -22.565 1.00 98.06 142 SER A N 1
ATOM 1197 C CA . SER A 1 142 ? 5.764 -0.311 -22.918 1.00 98.06 142 SER A CA 1
ATOM 1198 C C . SER A 1 142 ? 4.362 -0.756 -22.499 1.00 98.06 142 SER A C 1
ATOM 1200 O O . SER A 1 142 ? 3.632 0.040 -21.913 1.00 98.06 142 SER A O 1
ATOM 1202 N N . LEU A 1 143 ? 4.010 -2.027 -22.728 1.00 98.00 143 LEU A N 1
ATOM 1203 C CA . LEU A 1 143 ? 2.738 -2.592 -22.268 1.00 98.00 143 LEU A CA 1
ATOM 1204 C C . LEU A 1 143 ? 2.644 -2.584 -20.739 1.00 98.00 143 LEU A C 1
ATOM 1206 O O . LEU A 1 143 ? 1.668 -2.084 -20.195 1.00 98.00 143 LEU A O 1
ATOM 1210 N N . LEU A 1 144 ? 3.696 -3.029 -20.041 1.00 97.75 144 LEU A N 1
ATOM 1211 C CA . LEU A 1 144 ? 3.744 -2.979 -18.575 1.00 97.75 144 LEU A CA 1
ATOM 1212 C C . LEU A 1 144 ? 3.567 -1.555 -18.028 1.00 97.75 144 LEU A C 1
ATOM 1214 O O . LEU A 1 144 ? 2.913 -1.376 -17.005 1.00 97.75 144 LEU A O 1
ATOM 1218 N N . ALA A 1 145 ? 4.137 -0.545 -18.693 1.00 97.00 145 ALA A N 1
ATOM 1219 C CA . ALA A 1 145 ? 3.959 0.852 -18.307 1.00 97.00 145 ALA A CA 1
ATOM 1220 C C . ALA A 1 145 ? 2.505 1.315 -18.474 1.00 97.00 145 ALA A C 1
ATOM 1222 O O . ALA A 1 145 ? 1.979 1.967 -17.577 1.00 97.00 145 ALA A O 1
ATOM 1223 N N . GLN A 1 146 ? 1.864 0.969 -19.594 1.00 96.12 146 GLN A N 1
ATOM 1224 C CA . GLN A 1 146 ? 0.465 1.318 -19.863 1.00 96.12 146 GLN A CA 1
ATOM 1225 C C . GLN A 1 146 ? -0.478 0.644 -18.862 1.00 96.12 146 GLN A C 1
ATOM 1227 O O . GLN A 1 146 ? -1.313 1.317 -18.261 1.00 96.12 146 GLN A O 1
ATOM 1232 N N . ASP A 1 147 ? -0.290 -0.655 -18.626 1.00 95.75 147 ASP A N 1
ATOM 1233 C CA . ASP A 1 147 ? -1.097 -1.429 -17.682 1.00 95.75 147 ASP A CA 1
ATOM 1234 C C . ASP A 1 147 ? -0.935 -0.902 -16.248 1.00 95.75 147 ASP A C 1
ATOM 1236 O O . ASP A 1 147 ? -1.921 -0.717 -15.535 1.00 95.75 147 ASP A O 1
ATOM 1240 N N . ALA A 1 148 ? 0.303 -0.612 -15.826 1.00 95.19 148 ALA A N 1
ATOM 1241 C CA . ALA A 1 148 ? 0.578 -0.056 -14.503 1.00 95.19 148 ALA A CA 1
ATOM 1242 C C . ALA A 1 148 ? -0.028 1.344 -14.331 1.00 95.19 148 ALA A C 1
ATOM 1244 O O . ALA A 1 148 ? -0.648 1.616 -13.307 1.00 95.19 148 ALA A O 1
ATOM 1245 N N . GLN A 1 149 ? 0.098 2.219 -15.334 1.00 94.69 149 GLN A N 1
ATOM 1246 C CA . GLN A 1 149 ? -0.512 3.550 -15.298 1.00 94.69 149 GLN A CA 1
ATOM 1247 C C . GLN A 1 149 ? -2.030 3.467 -15.167 1.00 94.69 149 GLN A C 1
ATOM 1249 O O . GLN A 1 149 ? -2.586 4.124 -14.292 1.00 94.69 149 GLN A O 1
ATOM 1254 N N . ALA A 1 150 ? -2.685 2.629 -15.974 1.00 92.75 150 ALA A N 1
ATOM 1255 C CA . ALA A 1 150 ? -4.128 2.433 -15.892 1.00 92.75 150 ALA A CA 1
ATOM 1256 C C . ALA A 1 150 ? -4.548 1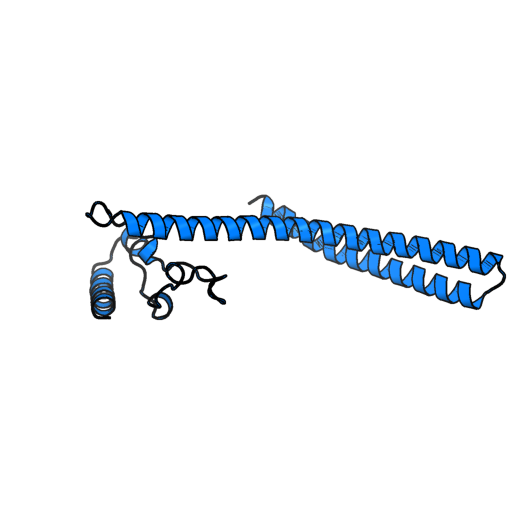.931 -14.500 1.00 92.75 150 ALA A C 1
ATOM 1258 O O . ALA A 1 150 ? -5.413 2.529 -13.864 1.00 92.75 150 ALA A O 1
ATOM 1259 N N . ALA A 1 151 ? -3.879 0.894 -13.984 1.00 91.88 151 ALA A N 1
ATOM 1260 C CA . ALA A 1 151 ? -4.194 0.324 -12.676 1.00 91.88 151 ALA A CA 1
ATOM 1261 C C . ALA A 1 151 ? -3.970 1.309 -11.513 1.00 91.88 151 ALA A C 1
ATOM 1263 O O . ALA A 1 151 ? -4.718 1.299 -10.536 1.00 91.88 151 ALA A O 1
ATOM 1264 N N . PHE A 1 152 ? -2.936 2.150 -11.586 1.00 92.44 152 PHE A N 1
ATOM 1265 C CA . PHE A 1 152 ? -2.610 3.087 -10.508 1.00 92.44 152 PHE A CA 1
ATOM 1266 C C . PHE A 1 152 ? -3.426 4.376 -10.567 1.00 92.44 152 PHE A C 1
ATOM 1268 O O . PHE A 1 152 ? -3.675 4.968 -9.518 1.00 92.44 152 PHE A O 1
ATOM 1275 N N . GLN A 1 153 ? -3.877 4.800 -11.748 1.00 86.94 153 GLN A N 1
ATOM 1276 C CA . GLN A 1 153 ? -4.733 5.977 -11.895 1.00 86.94 153 GLN A CA 1
ATOM 1277 C C . GLN A 1 153 ? -6.077 5.784 -11.182 1.00 86.94 153 GLN A C 1
ATOM 1279 O O . GLN A 1 153 ? -6.525 6.676 -10.462 1.00 86.94 153 GLN A O 1
ATOM 1284 N N . ASP A 1 154 ? -6.668 4.592 -11.302 1.00 82.12 154 ASP A N 1
ATOM 1285 C CA . ASP A 1 154 ? -7.895 4.230 -10.586 1.00 82.12 154 ASP A CA 1
ATOM 1286 C C . ASP A 1 154 ? -7.704 4.318 -9.065 1.00 82.12 154 ASP A C 1
ATOM 1288 O O . ASP A 1 154 ? -8.545 4.869 -8.356 1.00 82.12 154 ASP A O 1
ATOM 1292 N N . LEU A 1 155 ? -6.564 3.840 -8.557 1.00 79.56 155 LEU A N 1
ATOM 1293 C CA . LEU A 1 155 ? -6.248 3.894 -7.129 1.00 79.56 155 LEU A CA 1
ATOM 1294 C C . LEU A 1 155 ? -5.975 5.321 -6.643 1.00 79.56 155 LEU A C 1
ATOM 1296 O O . LEU A 1 155 ? -6.420 5.680 -5.556 1.00 79.56 155 LEU A O 1
ATOM 1300 N N . GLN A 1 156 ? -5.281 6.149 -7.426 1.00 76.56 156 GLN A N 1
ATOM 1301 C CA . GLN A 1 156 ? -5.031 7.546 -7.064 1.00 76.56 156 GLN A CA 1
ATOM 1302 C C . GLN A 1 156 ? -6.329 8.349 -6.938 1.00 76.56 156 GLN A C 1
ATOM 1304 O O . GLN A 1 156 ? -6.452 9.133 -6.001 1.00 76.56 156 GLN A O 1
ATOM 1309 N N . ASN A 1 157 ? -7.312 8.112 -7.811 1.00 76.81 157 ASN A N 1
ATOM 1310 C CA . ASN A 1 157 ? -8.619 8.770 -7.724 1.00 76.81 157 ASN A CA 1
ATOM 1311 C C . ASN A 1 157 ? -9.349 8.409 -6.419 1.00 76.81 157 ASN A C 1
ATOM 1313 O O . ASN A 1 157 ? -9.801 9.298 -5.703 1.00 76.81 157 ASN A O 1
ATOM 1317 N N . VAL A 1 158 ? -9.365 7.122 -6.050 1.00 76.75 158 VAL A N 1
ATOM 1318 C CA . VAL A 1 158 ? -9.958 6.644 -4.785 1.00 76.75 158 VAL A CA 1
ATOM 1319 C C . VAL A 1 158 ? -9.261 7.248 -3.560 1.00 76.75 158 VAL A C 1
ATOM 1321 O O . VAL A 1 158 ? -9.907 7.565 -2.564 1.00 76.75 158 VAL A O 1
ATOM 1324 N N . LEU A 1 159 ? -7.936 7.414 -3.611 1.00 70.56 159 LEU A N 1
ATOM 1325 C CA . LEU A 1 159 ? -7.170 7.992 -2.504 1.00 70.56 159 LEU A CA 1
ATOM 1326 C C . LEU A 1 159 ? -7.387 9.498 -2.336 1.00 70.56 159 LEU A C 1
ATOM 1328 O O . LEU A 1 159 ? -7.337 9.981 -1.207 1.00 70.56 159 LEU A O 1
ATOM 1332 N N . ILE A 1 160 ? -7.625 10.226 -3.429 1.00 68.69 160 ILE A N 1
ATOM 1333 C CA . ILE A 1 160 ? -7.976 11.650 -3.386 1.00 68.69 160 ILE A CA 1
ATOM 1334 C C . ILE A 1 160 ? -9.366 11.818 -2.762 1.00 68.69 160 ILE A C 1
ATOM 1336 O O . ILE A 1 160 ? -9.517 12.599 -1.829 1.00 68.69 160 ILE A O 1
ATOM 1340 N N . GLU A 1 161 ? -10.346 11.019 -3.192 1.00 68.38 161 GLU A N 1
ATOM 1341 C CA . GLU A 1 161 ? -11.709 11.042 -2.640 1.00 68.38 161 GLU A CA 1
ATOM 1342 C C . GLU A 1 161 ? -11.742 10.712 -1.138 1.00 68.38 161 GLU A C 1
ATOM 1344 O O . GLU A 1 161 ? -12.463 11.352 -0.381 1.00 68.38 161 GLU A O 1
ATOM 1349 N N . ALA A 1 162 ? -10.920 9.762 -0.681 1.00 64.94 162 ALA A N 1
ATOM 1350 C CA . ALA A 1 162 ? -10.836 9.388 0.733 1.00 64.94 162 ALA A CA 1
ATOM 1351 C C . ALA A 1 162 ? -10.049 10.383 1.614 1.00 64.94 162 ALA A C 1
ATOM 1353 O O . ALA A 1 162 ? -10.061 10.248 2.837 1.00 64.94 162 ALA A O 1
ATOM 1354 N N . GLY A 1 163 ? -9.307 11.324 1.017 1.00 58.78 163 GLY A N 1
ATOM 1355 C CA . GLY A 1 163 ? -8.531 12.343 1.732 1.00 58.78 163 GLY A CA 1
ATOM 1356 C C . GLY A 1 163 ? -9.280 13.659 1.973 1.00 58.78 163 GLY A C 1
ATOM 1357 O O . GLY A 1 163 ? -8.826 14.450 2.801 1.00 58.78 163 GLY A O 1
ATOM 1358 N N . ASP A 1 164 ? -10.393 13.876 1.265 1.00 48.28 164 ASP A N 1
ATOM 1359 C CA . ASP A 1 164 ? -11.246 15.071 1.355 1.00 48.28 164 ASP A CA 1
ATOM 1360 C C . ASP A 1 164 ? -12.439 14.908 2.334 1.00 48.28 164 ASP A C 1
ATOM 1362 O O . ASP A 1 164 ? -13.187 15.867 2.550 1.00 48.28 164 ASP A O 1
ATOM 1366 N N . GLU A 1 165 ? -12.598 13.731 2.960 1.00 42.53 165 GLU A N 1
ATOM 1367 C CA . GLU A 1 165 ? -13.538 13.450 4.070 1.00 42.53 165 GLU A CA 1
ATOM 1368 C C . GLU A 1 165 ? -12.876 13.556 5.459 1.00 42.53 165 GLU A C 1
ATOM 1370 O O . GLU A 1 165 ? -13.534 14.093 6.385 1.00 42.53 165 GLU A O 1
#

Nearest PDB structures (foldseek):
  9eon-assembly1_A  TM=7.001E-01  e=4.916E+00  Synechocystis sp. PCC 6803
  9eom-assembly1_A-2  TM=6.967E-01  e=8.057E+00  Synechocystis sp. PCC 6803
  9eom-assembly1_A-4  TM=6.967E-01  e=8.057E+00  Synechocystis sp. PCC 6803
  9eom-assembly1_A-6  TM=6.967E-01  e=8.057E+00  Synechocystis sp. PCC 6803
  9eom-assembly1_A-8  TM=6.967E-01  e=8.057E+00  Synechocystis sp. PCC 6803